Protein AF-A0A7Y8LNW7-F1 (afdb_monomer)

Radius of gyration: 21.63 Å; Cα contacts (8 Å, |Δi|>4): 46; chains: 1; bounding box: 63×39×49 Å

Secondary structure (DSSP, 8-state):
-HHHHHHHHHHHHHHHHHHHHHS-TT--TTS-S-----S--HHHHHHHHHHHHHHHHHHHHHHHHHHHHHHHHHHHHTSSS--HHHHHHHHHHHHHHHHHHHHHHHHHHHHHHHHH--

Structure (mmCIF, N/CA/C/O backbone):
data_AF-A0A7Y8LNW7-F1
#
_entry.id   AF-A0A7Y8LNW7-F1
#
loop_
_atom_site.group_PDB
_atom_site.id
_atom_site.type_symbol
_atom_site.label_atom_id
_atom_site.label_alt_id
_atom_site.label_comp_id
_atom_site.label_asym_id
_atom_site.label_entity_id
_atom_site.label_seq_id
_atom_site.pdbx_PDB_ins_code
_atom_site.Cartn_x
_atom_site.Cartn_y
_atom_site.Cartn_z
_atom_site.occupancy
_atom_site.B_iso_or_equiv
_atom_site.auth_seq_id
_atom_site.auth_comp_id
_atom_site.auth_asym_id
_atom_site.auth_atom_id
_atom_site.pdbx_PDB_model_num
ATOM 1 N N . MET A 1 1 ? 43.538 25.494 -1.873 1.00 51.88 1 MET A N 1
ATOM 2 C CA . MET A 1 1 ? 42.590 25.299 -0.750 1.00 51.88 1 MET A CA 1
ATOM 3 C C . MET A 1 1 ? 41.146 25.608 -1.149 1.00 51.88 1 MET A C 1
ATOM 5 O O . MET A 1 1 ? 40.403 24.664 -1.364 1.00 51.88 1 MET A O 1
ATOM 9 N N . ARG A 1 2 ? 40.743 26.874 -1.365 1.00 45.94 2 ARG A N 1
ATOM 10 C CA . ARG A 1 2 ? 39.333 27.234 -1.666 1.00 45.94 2 ARG A CA 1
ATOM 11 C C . ARG A 1 2 ? 38.743 26.544 -2.909 1.00 45.94 2 ARG A C 1
ATOM 13 O O . ARG A 1 2 ? 37.646 26.014 -2.838 1.00 45.94 2 ARG A O 1
ATOM 20 N N . LYS A 1 3 ? 39.493 26.471 -4.017 1.00 48.84 3 LYS A N 1
ATOM 21 C CA . LYS A 1 3 ? 39.041 25.813 -5.262 1.00 48.84 3 LYS A CA 1
ATOM 22 C C . LYS A 1 3 ? 38.895 24.289 -5.134 1.00 48.84 3 LYS A C 1
ATOM 24 O O . LYS A 1 3 ? 38.016 23.717 -5.759 1.00 48.84 3 LYS A O 1
ATOM 29 N N . ILE A 1 4 ? 39.721 23.652 -4.298 1.00 66.12 4 ILE A N 1
ATOM 30 C CA . ILE A 1 4 ? 39.666 22.202 -4.041 1.00 66.12 4 ILE A CA 1
ATOM 31 C C . ILE A 1 4 ? 38.440 21.879 -3.183 1.00 66.12 4 ILE A C 1
ATOM 33 O O . ILE A 1 4 ? 37.710 20.953 -3.501 1.00 66.12 4 ILE A O 1
ATOM 37 N N . ILE A 1 5 ? 38.156 22.700 -2.166 1.00 66.38 5 ILE A N 1
ATOM 38 C CA . ILE A 1 5 ? 36.960 22.558 -1.322 1.00 66.38 5 ILE A CA 1
ATOM 39 C C . ILE A 1 5 ? 35.680 22.729 -2.153 1.00 66.38 5 ILE A C 1
ATOM 41 O O . ILE A 1 5 ? 34.764 21.931 -2.007 1.00 66.38 5 ILE A O 1
ATOM 45 N N . VAL A 1 6 ? 35.647 23.705 -3.070 1.00 67.75 6 VAL A N 1
ATOM 46 C CA . VAL A 1 6 ? 34.501 23.932 -3.972 1.00 67.75 6 VAL A CA 1
ATOM 47 C C . VAL A 1 6 ? 34.316 22.785 -4.970 1.00 67.75 6 VAL A C 1
ATOM 49 O O . VAL A 1 6 ? 33.189 22.407 -5.269 1.00 67.75 6 VAL A O 1
ATOM 52 N N . MET A 1 7 ? 35.400 22.198 -5.479 1.00 58.66 7 MET A N 1
ATOM 53 C CA . MET A 1 7 ? 35.300 21.055 -6.391 1.00 58.66 7 MET A CA 1
ATOM 54 C C . MET A 1 7 ? 34.837 19.792 -5.650 1.00 58.66 7 MET A C 1
ATOM 56 O O . MET A 1 7 ? 34.008 19.044 -6.158 1.00 58.66 7 MET A O 1
ATOM 60 N N . MET A 1 8 ? 35.311 19.591 -4.418 1.00 59.25 8 MET A N 1
ATOM 61 C CA . MET A 1 8 ? 34.933 18.452 -3.582 1.00 59.25 8 MET A CA 1
ATOM 62 C C . MET A 1 8 ? 33.475 18.546 -3.113 1.00 59.25 8 MET A C 1
ATOM 64 O O . MET A 1 8 ? 32.785 17.532 -3.092 1.00 59.25 8 MET A O 1
ATOM 68 N N . SER A 1 9 ? 32.972 19.750 -2.814 1.00 58.88 9 SER A N 1
ATOM 69 C CA . SER A 1 9 ? 31.552 19.962 -2.510 1.00 58.88 9 SER A CA 1
ATOM 70 C C . SER A 1 9 ? 30.656 19.783 -3.736 1.00 58.88 9 SER A C 1
ATOM 72 O O . SER A 1 9 ? 29.544 19.281 -3.595 1.00 58.88 9 SER A O 1
ATOM 74 N N . LEU A 1 10 ? 31.136 20.114 -4.940 1.00 60.50 10 LEU A N 1
ATOM 75 C CA . LEU A 1 10 ? 30.389 19.869 -6.177 1.00 60.50 10 LEU A CA 1
ATOM 76 C C . LEU A 1 10 ? 30.296 18.368 -6.498 1.00 60.50 10 LEU A C 1
ATOM 78 O O . LEU A 1 10 ? 29.231 17.884 -6.869 1.00 60.50 10 LEU A O 1
ATOM 82 N N . VAL A 1 11 ? 31.378 17.616 -6.276 1.00 62.75 11 VAL A N 1
ATOM 83 C CA . VAL A 1 11 ? 31.385 16.148 -6.408 1.00 62.75 11 VAL A CA 1
ATOM 84 C C . VAL A 1 11 ? 30.478 15.496 -5.357 1.00 62.75 11 VAL A C 1
ATOM 86 O O . VAL A 1 11 ? 29.721 14.583 -5.686 1.00 62.75 11 VAL A O 1
ATOM 89 N N . LEU A 1 12 ? 30.475 16.002 -4.118 1.00 58.12 12 LEU A N 1
ATOM 90 C CA . LEU A 1 12 ? 29.581 15.515 -3.063 1.00 58.12 12 LEU A CA 1
ATOM 91 C C . LEU A 1 12 ? 28.100 15.790 -3.386 1.00 58.12 12 LEU A C 1
ATOM 93 O O . LEU A 1 12 ? 27.248 14.938 -3.149 1.00 58.12 12 LEU A O 1
ATOM 97 N N . ALA A 1 13 ? 27.790 16.953 -3.968 1.00 56.41 13 ALA A N 1
ATOM 98 C CA . ALA A 1 13 ? 26.431 17.316 -4.368 1.00 56.41 13 ALA A CA 1
ATOM 99 C C . ALA A 1 13 ? 25.900 16.439 -5.517 1.00 56.41 13 ALA A C 1
ATOM 101 O O . ALA A 1 13 ? 24.735 16.048 -5.506 1.00 56.41 13 ALA A O 1
ATOM 102 N N . VAL A 1 14 ? 26.755 16.073 -6.478 1.00 56.41 14 VAL A N 1
ATOM 103 C CA . VAL A 1 14 ? 26.386 15.148 -7.565 1.00 56.41 14 VAL A CA 1
ATOM 104 C C . VAL A 1 14 ? 26.197 13.719 -7.038 1.00 56.41 14 VAL A C 1
ATOM 106 O O . VAL A 1 14 ? 25.244 13.046 -7.430 1.00 56.41 14 VAL A O 1
ATOM 109 N N . ALA A 1 15 ? 27.026 13.276 -6.088 1.00 52.94 15 ALA A N 1
ATOM 110 C CA . ALA A 1 15 ? 26.873 11.967 -5.447 1.00 52.94 15 ALA A CA 1
ATOM 111 C C . ALA A 1 15 ? 25.577 11.854 -4.614 1.00 52.94 15 ALA A C 1
ATOM 113 O O . ALA A 1 15 ? 24.944 10.800 -4.604 1.00 52.94 15 ALA A O 1
ATOM 114 N N . LEU A 1 16 ? 25.140 12.944 -3.970 1.00 50.28 16 LEU A N 1
ATOM 115 C CA . LEU A 1 16 ? 23.876 12.998 -3.221 1.00 50.28 16 LEU A CA 1
ATOM 116 C C . LEU A 1 16 ? 22.628 13.029 -4.120 1.00 50.28 16 LEU A C 1
ATOM 118 O O . LEU A 1 16 ? 21.562 12.611 -3.684 1.00 50.28 16 LEU A O 1
ATOM 122 N N . MET A 1 17 ? 22.729 13.480 -5.373 1.00 47.75 17 MET A N 1
ATOM 123 C CA . MET A 1 17 ? 21.609 13.404 -6.324 1.00 47.75 17 MET A CA 1
ATOM 124 C C . MET A 1 17 ? 21.433 11.997 -6.918 1.00 47.75 17 MET A C 1
ATOM 126 O O . MET A 1 17 ? 20.307 11.589 -7.203 1.00 47.75 17 MET A O 1
ATOM 130 N N . ALA A 1 18 ? 22.512 11.217 -7.041 1.00 46.12 18 ALA A N 1
ATOM 131 C CA . ALA A 1 18 ? 22.447 9.837 -7.527 1.00 46.12 18 ALA A CA 1
ATOM 132 C C . ALA A 1 18 ? 21.718 8.883 -6.555 1.00 46.12 18 ALA A C 1
ATOM 134 O O . ALA A 1 18 ? 21.089 7.920 -6.993 1.00 46.12 18 ALA A O 1
ATOM 135 N N . SER A 1 19 ? 21.736 9.156 -5.245 1.00 44.00 19 SER A N 1
ATOM 136 C CA . SER A 1 19 ? 21.027 8.342 -4.246 1.00 44.00 19 SER A CA 1
ATOM 137 C C . SER A 1 19 ? 19.512 8.581 -4.225 1.00 44.00 19 SER A C 1
ATOM 139 O O . SER A 1 19 ? 18.758 7.655 -3.925 1.00 44.00 19 SER A O 1
ATOM 141 N N . VAL A 1 20 ? 19.036 9.765 -4.628 1.00 45.53 20 VAL A N 1
ATOM 142 C CA . VAL A 1 20 ? 17.593 10.056 -4.755 1.00 45.53 20 VAL A CA 1
ATOM 143 C C . VAL A 1 20 ? 16.971 9.298 -5.934 1.00 45.53 20 VAL A C 1
ATOM 145 O O . VAL A 1 20 ? 15.824 8.868 -5.848 1.00 45.53 20 VAL A O 1
ATOM 148 N N . ALA A 1 21 ? 17.736 9.034 -6.999 1.00 44.78 21 ALA A N 1
ATOM 149 C CA . ALA A 1 21 ? 17.274 8.208 -8.118 1.00 44.78 21 ALA A CA 1
ATOM 150 C C . ALA A 1 21 ? 17.032 6.734 -7.721 1.00 44.78 21 ALA A C 1
ATOM 152 O O . ALA A 1 21 ? 16.170 6.078 -8.303 1.00 44.78 21 ALA A O 1
ATOM 153 N N . MET A 1 22 ? 17.741 6.228 -6.703 1.00 44.34 22 MET A N 1
ATOM 154 C CA . MET A 1 22 ? 17.558 4.871 -6.161 1.00 44.34 22 MET A CA 1
ATOM 155 C C . MET A 1 22 ? 16.503 4.802 -5.048 1.00 44.34 22 MET A C 1
ATOM 157 O O . MET A 1 22 ? 15.967 3.732 -4.765 1.00 44.34 22 MET A O 1
ATOM 161 N N . ALA A 1 23 ? 16.163 5.940 -4.445 1.00 45.03 23 ALA A N 1
ATOM 162 C CA . ALA A 1 23 ? 15.041 6.103 -3.529 1.00 45.03 23 ALA A CA 1
ATOM 163 C C . ALA A 1 23 ? 13.854 6.748 -4.257 1.00 45.03 23 ALA A C 1
ATOM 165 O O . ALA A 1 23 ? 13.268 7.719 -3.779 1.00 45.03 23 ALA A O 1
ATOM 166 N N . GLY A 1 24 ? 13.522 6.223 -5.441 1.00 43.97 24 GLY A N 1
ATOM 167 C CA . GLY A 1 24 ? 12.366 6.694 -6.191 1.00 43.97 24 GLY A CA 1
ATOM 168 C C . GLY A 1 24 ? 11.087 6.651 -5.333 1.00 43.97 24 GLY A C 1
ATOM 169 O O . GLY A 1 24 ? 11.044 5.905 -4.351 1.00 43.97 24 GLY A O 1
ATOM 170 N N . PRO A 1 25 ? 10.015 7.371 -5.721 1.00 37.03 25 PRO A N 1
ATOM 171 C CA . PRO A 1 25 ? 8.710 7.443 -5.024 1.00 37.03 25 PRO A CA 1
ATOM 172 C C . PRO A 1 25 ? 8.007 6.099 -4.727 1.00 37.03 25 PRO A C 1
ATOM 174 O O . PRO A 1 25 ? 6.884 6.055 -4.233 1.00 37.03 25 PRO A O 1
ATOM 177 N N . TRP A 1 26 ? 8.670 5.000 -5.060 1.00 45.97 26 TRP A N 1
ATOM 178 C CA . TRP A 1 26 ? 8.215 3.630 -5.171 1.00 45.97 26 TRP A CA 1
ATOM 179 C C . TRP A 1 26 ? 8.720 2.741 -4.026 1.00 45.97 26 TRP A C 1
ATOM 181 O O . TRP A 1 26 ? 8.313 1.589 -3.939 1.00 45.97 26 TRP A O 1
ATOM 191 N N . SER A 1 27 ? 9.572 3.256 -3.128 1.00 40.12 27 SER A N 1
ATOM 192 C CA . SER A 1 27 ? 10.058 2.570 -1.913 1.00 40.12 27 SER A CA 1
ATOM 193 C C . SER A 1 27 ? 9.125 2.757 -0.701 1.00 40.12 27 SER A C 1
ATOM 195 O O . SER A 1 27 ? 9.553 2.797 0.454 1.00 40.12 27 SER A O 1
ATOM 197 N N . GLY A 1 28 ? 7.826 2.921 -0.957 1.00 39.53 28 GLY A N 1
ATOM 198 C CA . GLY A 1 28 ? 6.824 3.221 0.061 1.00 39.53 28 GLY A CA 1
ATOM 199 C C . GLY A 1 28 ? 6.353 1.991 0.840 1.00 39.53 28 GLY A C 1
ATOM 200 O O . GLY A 1 28 ? 6.268 0.891 0.315 1.00 39.53 28 GLY A O 1
ATOM 201 N N . ARG A 1 29 ? 5.925 2.208 2.089 1.00 40.53 29 ARG A N 1
ATOM 202 C CA . ARG A 1 29 ? 5.401 1.240 3.085 1.00 40.53 29 ARG A CA 1
ATOM 203 C C . ARG A 1 29 ? 4.372 0.197 2.590 1.00 40.53 29 ARG A C 1
ATOM 205 O O . ARG A 1 29 ? 4.085 -0.751 3.314 1.00 40.53 29 ARG A O 1
ATOM 212 N N . PHE A 1 30 ? 3.802 0.372 1.401 1.00 40.47 30 PHE A N 1
ATOM 213 C CA . PHE A 1 30 ? 2.799 -0.515 0.797 1.00 40.47 30 PHE A CA 1
ATOM 214 C C . PHE A 1 30 ? 3.347 -1.401 -0.325 1.00 40.47 30 PHE A C 1
ATOM 216 O O . PHE A 1 30 ? 2.743 -2.414 -0.657 1.00 40.47 30 PHE A O 1
ATOM 223 N N . TYR A 1 31 ? 4.501 -1.040 -0.874 1.00 47.97 31 TYR A N 1
ATOM 224 C CA . TYR A 1 31 ? 5.205 -1.766 -1.913 1.00 47.97 31 TYR A CA 1
ATOM 225 C C . TYR A 1 31 ? 6.643 -1.868 -1.427 1.00 47.97 31 TYR A C 1
ATOM 227 O O . TYR A 1 31 ? 7.409 -0.918 -1.545 1.00 47.97 31 TYR A O 1
ATOM 235 N N . GLY A 1 32 ? 6.983 -2.990 -0.781 1.00 48.28 32 GLY A N 1
ATOM 236 C CA . GLY A 1 32 ? 8.356 -3.251 -0.339 1.00 48.28 32 GLY A CA 1
ATOM 237 C C . GLY A 1 32 ? 9.365 -2.986 -1.460 1.00 48.28 32 GLY A C 1
ATOM 238 O O . GLY A 1 32 ? 8.971 -2.940 -2.623 1.00 48.28 32 GLY A O 1
ATOM 239 N N . VAL A 1 33 ? 10.646 -2.808 -1.110 1.00 47.09 33 VAL A N 1
ATOM 240 C CA . VAL A 1 33 ? 11.732 -2.520 -2.067 1.00 47.09 33 VAL A CA 1
ATOM 241 C C . VAL A 1 33 ? 11.572 -3.422 -3.292 1.00 47.09 33 VAL A C 1
ATOM 243 O O . VAL A 1 33 ? 11.757 -4.637 -3.206 1.00 47.09 33 VAL A O 1
ATOM 246 N N . GLY A 1 34 ? 11.116 -2.830 -4.400 1.00 49.94 34 GLY A N 1
ATOM 247 C CA . GLY A 1 34 ? 10.887 -3.563 -5.635 1.00 49.94 34 GLY A CA 1
ATOM 248 C C . GLY A 1 34 ? 12.194 -4.218 -6.076 1.00 49.94 34 GLY A C 1
ATOM 249 O O . GLY A 1 34 ? 13.265 -3.698 -5.750 1.00 49.94 34 GLY A O 1
ATOM 250 N N . PRO A 1 35 ? 12.141 -5.358 -6.784 1.00 52.22 35 PRO A N 1
ATOM 251 C CA . PRO A 1 35 ? 13.356 -5.985 -7.277 1.00 52.22 35 PRO A CA 1
ATOM 252 C C . PRO A 1 35 ? 14.159 -4.952 -8.072 1.00 52.22 35 PRO A C 1
ATOM 254 O O . PRO A 1 35 ? 13.639 -4.332 -9.001 1.00 52.22 35 PRO A O 1
ATOM 257 N N . VAL A 1 36 ? 15.418 -4.746 -7.684 1.00 58.69 36 VAL A N 1
ATOM 258 C CA . VAL A 1 36 ? 16.364 -3.995 -8.507 1.00 58.69 36 VAL A CA 1
ATOM 259 C C . VAL A 1 36 ? 16.612 -4.872 -9.724 1.00 58.69 36 VAL A C 1
ATOM 261 O O . VAL A 1 36 ? 17.217 -5.931 -9.593 1.00 58.69 36 VAL A O 1
ATOM 264 N N . ILE A 1 37 ? 16.073 -4.484 -10.880 1.00 64.25 37 ILE A N 1
ATOM 265 C CA . ILE A 1 37 ? 16.271 -5.213 -12.134 1.00 64.25 37 ILE A CA 1
ATOM 266 C C . ILE A 1 37 ? 17.540 -4.64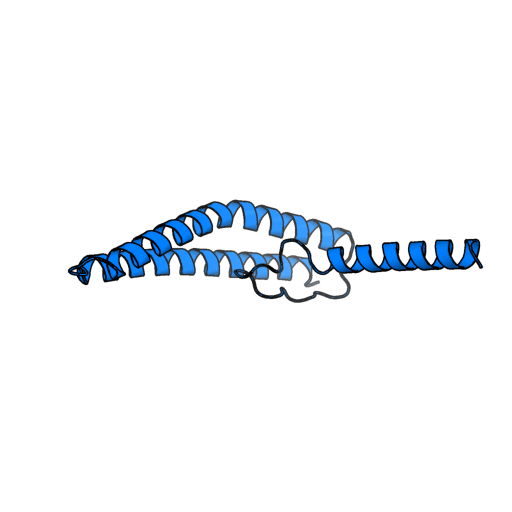4 -12.784 1.00 64.25 37 ILE A C 1
ATOM 268 O O . ILE A 1 37 ? 17.500 -3.514 -13.278 1.00 64.25 37 ILE A O 1
ATOM 272 N N . PRO A 1 38 ? 18.682 -5.356 -12.750 1.00 65.12 38 PRO A N 1
ATOM 273 C CA . PRO A 1 38 ? 19.903 -4.872 -13.380 1.00 65.12 38 PRO A CA 1
ATOM 274 C C . PRO A 1 38 ? 19.796 -4.947 -14.912 1.00 65.12 38 PRO A C 1
ATOM 276 O O . PRO A 1 38 ? 19.095 -5.801 -15.450 1.00 65.12 38 PRO A O 1
ATOM 279 N N . ASN A 1 39 ? 20.551 -4.092 -15.611 1.00 72.69 39 ASN A N 1
ATOM 280 C CA . ASN A 1 39 ? 20.773 -4.143 -17.066 1.00 72.69 39 ASN A CA 1
ATOM 281 C C . ASN A 1 39 ? 19.540 -3.902 -17.965 1.00 72.69 39 ASN A C 1
ATOM 283 O O . ASN A 1 39 ? 19.389 -4.552 -18.997 1.00 72.69 39 ASN A O 1
ATOM 287 N N . LEU A 1 40 ? 18.676 -2.943 -17.619 1.00 80.25 40 LEU A N 1
ATOM 288 C CA . LEU A 1 40 ? 17.578 -2.515 -18.495 1.00 80.25 40 LEU A CA 1
ATOM 289 C C . LEU A 1 40 ? 18.067 -1.613 -19.635 1.00 80.25 40 LEU A C 1
ATOM 291 O O . LEU A 1 40 ? 18.845 -0.684 -19.413 1.00 80.25 40 LEU A O 1
ATOM 295 N N . THR A 1 41 ? 17.539 -1.812 -20.845 1.00 87.00 41 THR A N 1
ATOM 296 C CA . THR A 1 41 ? 17.714 -0.832 -21.927 1.00 87.00 41 THR A CA 1
ATOM 297 C C . THR A 1 41 ? 16.915 0.451 -21.638 1.00 87.00 41 THR A C 1
ATOM 299 O O . THR A 1 41 ? 15.950 0.429 -20.856 1.00 87.00 41 THR A O 1
ATOM 302 N N . PRO A 1 42 ? 17.248 1.592 -22.275 1.00 85.81 42 PRO A N 1
ATOM 303 C CA . PRO A 1 42 ? 16.460 2.820 -22.135 1.00 85.81 42 PRO A CA 1
ATOM 304 C C . PRO A 1 42 ? 14.982 2.634 -22.513 1.00 85.81 42 PRO A C 1
ATOM 306 O O . PRO A 1 42 ? 14.092 3.189 -21.865 1.00 85.81 42 PRO A O 1
ATOM 309 N N . GLU A 1 43 ? 14.701 1.808 -23.523 1.00 86.75 43 GLU A N 1
ATOM 310 C CA . GLU A 1 43 ? 13.335 1.513 -23.963 1.00 86.75 43 GLU A CA 1
ATOM 311 C C . GLU A 1 43 ? 12.560 0.668 -22.949 1.00 86.75 43 GLU A C 1
ATOM 313 O O . GLU A 1 43 ? 11.407 0.981 -22.640 1.00 86.75 43 GLU A O 1
ATOM 318 N N . GLN A 1 44 ? 13.188 -0.374 -22.393 1.00 84.38 44 GLN A N 1
ATOM 319 C CA . GLN A 1 44 ? 12.590 -1.186 -21.329 1.00 84.38 44 GLN A CA 1
ATOM 320 C C . GLN A 1 44 ? 12.303 -0.336 -20.090 1.00 84.38 44 GLN A C 1
ATOM 322 O O . GLN A 1 44 ? 11.211 -0.412 -19.528 1.00 84.38 44 GLN A O 1
ATOM 327 N N . SER A 1 45 ? 13.238 0.542 -19.718 1.00 83.69 45 SER A N 1
ATOM 328 C CA . SER A 1 45 ? 13.080 1.462 -18.588 1.00 83.69 45 SER A CA 1
ATOM 329 C C . SER A 1 45 ? 11.872 2.384 -18.776 1.00 83.69 45 SER A C 1
ATOM 331 O O . SER A 1 45 ? 11.042 2.510 -17.877 1.00 83.69 45 SER A O 1
ATOM 333 N N . LYS A 1 46 ? 11.710 2.977 -19.968 1.00 86.94 46 LYS A N 1
ATOM 334 C CA . LYS A 1 46 ? 10.561 3.842 -20.281 1.00 86.94 46 LYS A CA 1
ATOM 335 C C . LYS A 1 46 ? 9.228 3.086 -20.216 1.00 86.94 46 LYS A C 1
ATOM 337 O O . LYS A 1 46 ? 8.256 3.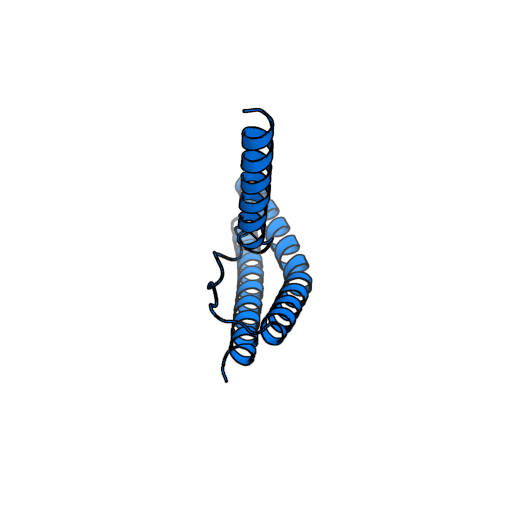620 -19.687 1.00 86.94 46 LYS A O 1
ATOM 342 N N . LYS A 1 47 ? 9.180 1.845 -20.716 1.00 88.25 47 LYS A N 1
ATOM 343 C CA . LYS A 1 47 ? 7.982 0.987 -20.645 1.00 88.25 47 LYS A CA 1
ATOM 344 C C . LYS A 1 47 ? 7.620 0.633 -19.201 1.00 88.25 47 LYS A C 1
ATOM 346 O O . LYS A 1 47 ? 6.460 0.757 -18.822 1.00 88.25 47 LYS A O 1
ATOM 351 N N . ILE A 1 48 ? 8.604 0.253 -18.385 1.00 86.94 48 ILE A N 1
ATOM 352 C CA . ILE A 1 48 ? 8.395 -0.074 -16.966 1.00 86.94 48 ILE A CA 1
ATOM 353 C C . ILE A 1 48 ? 7.883 1.145 -16.193 1.00 86.94 48 ILE A C 1
ATOM 355 O O . ILE A 1 48 ? 6.936 1.011 -15.423 1.00 86.94 48 ILE A O 1
ATOM 359 N N . LEU A 1 49 ? 8.444 2.336 -16.427 1.00 85.94 49 LEU A N 1
ATOM 360 C CA . LEU A 1 49 ? 7.964 3.568 -15.792 1.00 85.94 49 LEU A CA 1
ATOM 361 C C . LEU A 1 49 ? 6.499 3.869 -16.139 1.00 85.94 49 LEU A C 1
ATOM 363 O O . LEU A 1 49 ? 5.729 4.235 -15.255 1.00 85.94 49 LEU A O 1
ATOM 367 N N . ALA A 1 50 ? 6.093 3.670 -17.396 1.00 88.62 50 ALA A N 1
ATOM 368 C CA . ALA A 1 50 ? 4.701 3.857 -17.806 1.00 88.62 50 ALA A CA 1
ATOM 369 C C . ALA A 1 50 ? 3.754 2.851 -17.124 1.00 88.62 50 ALA A C 1
ATOM 371 O O . ALA A 1 50 ? 2.692 3.237 -16.640 1.00 88.62 50 ALA A O 1
ATOM 372 N N . LEU A 1 51 ? 4.158 1.577 -17.023 1.00 90.19 51 LEU A N 1
ATOM 373 C CA . LEU A 1 51 ? 3.398 0.548 -16.298 1.00 90.19 51 LEU A CA 1
ATOM 374 C C . LEU A 1 51 ? 3.236 0.901 -14.816 1.00 90.19 51 LEU A C 1
ATOM 376 O O . LEU A 1 51 ? 2.150 0.771 -14.255 1.00 90.19 51 LEU A O 1
ATOM 380 N N . GLN A 1 52 ? 4.309 1.375 -14.185 1.00 87.19 52 GLN A N 1
ATOM 381 C CA . GLN A 1 52 ? 4.295 1.805 -12.792 1.00 87.19 52 GLN A CA 1
ATOM 382 C C . GLN A 1 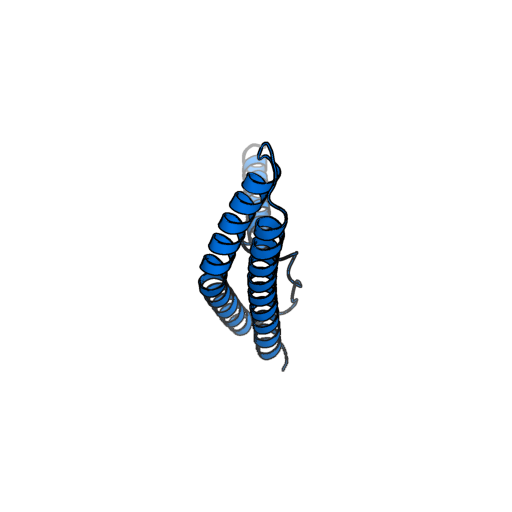52 ? 3.358 3.004 -12.574 1.00 87.19 52 GLN A C 1
ATOM 384 O O . GLN A 1 52 ? 2.578 2.994 -11.622 1.00 87.19 52 GLN A O 1
ATOM 389 N N . GLN A 1 53 ? 3.385 4.010 -13.456 1.00 88.69 53 GLN A N 1
ATOM 390 C CA . GLN A 1 53 ? 2.481 5.168 -13.390 1.00 88.69 53 GLN A CA 1
ATOM 391 C C . GLN A 1 53 ? 1.012 4.753 -13.517 1.00 88.69 53 GLN A C 1
ATOM 393 O O . GLN A 1 53 ? 0.209 5.094 -12.649 1.00 88.69 53 GLN A O 1
ATOM 398 N N . ALA A 1 54 ? 0.680 3.939 -14.523 1.00 91.12 54 ALA A N 1
ATOM 399 C CA . ALA A 1 54 ? -0.677 3.426 -14.710 1.00 91.12 54 ALA A CA 1
ATOM 400 C C . ALA A 1 54 ? -1.155 2.594 -13.507 1.00 91.12 54 ALA A C 1
ATOM 402 O O . ALA A 1 54 ? -2.308 2.691 -13.082 1.00 91.12 54 ALA A O 1
ATOM 403 N N . HIS A 1 55 ? -0.259 1.796 -12.916 1.00 92.19 55 HIS A N 1
ATOM 404 C CA . HIS A 1 55 ? -0.555 1.057 -11.692 1.00 92.19 55 HIS A CA 1
ATOM 405 C C . HIS A 1 55 ? -0.892 1.998 -10.533 1.00 92.19 55 HIS A C 1
ATOM 407 O O . HIS A 1 55 ? -1.905 1.777 -9.874 1.00 92.19 55 HIS A O 1
ATOM 413 N N . LEU A 1 56 ? -0.111 3.065 -10.300 1.00 90.06 56 LEU A N 1
ATOM 414 C CA . LEU A 1 56 ? -0.408 4.038 -9.234 1.00 90.06 56 LEU A CA 1
ATOM 415 C C . LEU A 1 56 ? -1.769 4.690 -9.394 1.00 90.06 56 LEU A C 1
ATOM 417 O O . LEU A 1 56 ? -2.518 4.752 -8.420 1.00 90.06 56 LEU A O 1
ATOM 421 N N . GLU A 1 57 ? -2.090 5.172 -10.591 1.00 93.12 57 GLU A N 1
ATOM 422 C CA . GLU A 1 57 ? -3.383 5.803 -10.866 1.00 93.12 57 GLU A CA 1
ATOM 423 C C . GLU A 1 57 ? -4.535 4.861 -10.503 1.00 93.12 57 GLU A C 1
ATOM 425 O O . GLU A 1 57 ? -5.516 5.272 -9.883 1.00 93.12 57 GLU A O 1
ATOM 430 N N . LYS A 1 58 ? -4.367 3.566 -10.790 1.00 93.19 58 LYS A N 1
ATOM 431 C CA . LYS A 1 58 ? -5.356 2.534 -10.491 1.00 93.19 58 LYS A CA 1
ATOM 432 C C . LYS A 1 58 ? -5.450 2.177 -9.007 1.00 93.19 58 LYS A C 1
ATOM 434 O O . LYS A 1 58 ? -6.553 1.970 -8.502 1.00 93.19 58 LYS A O 1
ATOM 439 N N . VAL A 1 59 ? -4.326 2.085 -8.291 1.00 95.00 59 VAL A N 1
ATOM 440 C CA . VAL A 1 59 ? -4.330 1.661 -6.877 1.00 95.00 59 VAL A CA 1
ATOM 441 C C . VAL A 1 59 ? -4.581 2.794 -5.889 1.00 95.00 59 VAL A C 1
ATOM 443 O O . VAL A 1 59 ? -5.028 2.523 -4.777 1.00 95.00 59 VAL A O 1
ATOM 446 N N . THR A 1 60 ? -4.325 4.047 -6.270 1.00 94.44 60 THR A N 1
ATOM 447 C CA . THR A 1 60 ? -4.527 5.226 -5.411 1.00 94.44 60 THR A CA 1
ATOM 448 C C . THR A 1 60 ? -5.930 5.283 -4.791 1.00 94.44 60 THR A C 1
ATOM 450 O O . THR A 1 60 ? -6.013 5.373 -3.564 1.00 94.44 60 THR A O 1
ATOM 453 N N . PRO A 1 61 ? -7.040 5.168 -5.552 1.00 96.12 61 PRO A N 1
ATOM 454 C CA . PRO A 1 61 ? -8.378 5.184 -4.955 1.00 96.12 61 PRO A CA 1
ATOM 455 C C . PRO A 1 61 ? -8.615 4.002 -4.000 1.00 96.12 61 PRO A C 1
ATOM 457 O O . PRO A 1 61 ? -9.208 4.177 -2.938 1.00 96.12 61 PRO A O 1
ATOM 460 N N . ILE A 1 62 ? -8.078 2.817 -4.312 1.00 96.56 62 ILE A N 1
ATOM 461 C CA . ILE A 1 62 ? -8.200 1.623 -3.458 1.00 96.56 62 ILE A CA 1
ATOM 462 C C . ILE A 1 62 ? -7.457 1.835 -2.129 1.00 96.56 62 ILE A C 1
ATOM 464 O O . ILE A 1 62 ? -7.949 1.468 -1.063 1.00 96.56 62 ILE A O 1
ATOM 468 N N . GLN A 1 63 ? -6.278 2.464 -2.165 1.00 94.50 63 GLN A N 1
ATOM 469 C CA . GLN A 1 63 ? -5.515 2.808 -0.964 1.00 94.50 63 GLN A CA 1
ATOM 470 C C . GLN A 1 63 ? -6.222 3.854 -0.100 1.00 94.50 63 GLN A C 1
ATOM 472 O O . GLN A 1 63 ? -6.214 3.731 1.127 1.00 94.50 63 GLN A O 1
ATOM 477 N N . GLN A 1 64 ? -6.832 4.866 -0.722 1.00 95.94 64 GLN A N 1
ATOM 478 C CA . GLN A 1 64 ? -7.618 5.881 -0.017 1.00 95.94 64 GLN A CA 1
ATOM 479 C C . GLN A 1 64 ? -8.820 5.249 0.689 1.00 95.94 64 GLN A C 1
ATOM 481 O O . GLN A 1 64 ? -9.038 5.497 1.877 1.00 95.94 64 GLN A O 1
ATOM 486 N N . GLU A 1 65 ? -9.548 4.373 -0.004 1.00 97.00 65 GLU A N 1
ATOM 487 C CA . GLU A 1 65 ? -10.670 3.636 0.575 1.00 97.00 65 GLU A CA 1
ATOM 488 C C . GLU A 1 65 ? -10.211 2.741 1.735 1.00 97.00 65 GLU A C 1
ATOM 490 O O . GLU A 1 65 ? -10.781 2.783 2.826 1.00 97.00 65 GLU A O 1
ATOM 495 N N . LEU A 1 66 ? -9.116 1.998 1.546 1.00 97.50 66 LEU A N 1
ATOM 496 C CA . LEU A 1 66 ? -8.534 1.139 2.576 1.00 97.50 66 LEU A CA 1
ATOM 497 C C . LEU A 1 66 ? -8.131 1.936 3.821 1.00 97.50 66 LEU A C 1
ATOM 499 O O . LEU A 1 66 ? -8.333 1.478 4.947 1.00 97.50 66 LEU A O 1
ATOM 503 N N . TYR A 1 67 ? -7.539 3.116 3.636 1.00 96.38 67 TYR A N 1
ATOM 504 C CA . TYR A 1 67 ? -7.168 3.992 4.740 1.00 96.38 67 TYR A CA 1
ATOM 505 C C . TYR A 1 67 ? -8.404 4.479 5.501 1.00 96.38 67 TYR A C 1
ATOM 507 O O . TYR A 1 67 ? -8.434 4.386 6.729 1.00 96.38 67 TYR A O 1
ATOM 515 N N . SER A 1 68 ? -9.438 4.914 4.776 1.00 97.56 68 SER A N 1
ATOM 516 C CA . SER A 1 68 ? -10.716 5.333 5.357 1.00 97.56 68 SER A CA 1
ATOM 517 C C . SER A 1 68 ? -11.348 4.222 6.205 1.00 97.56 68 SER A C 1
ATOM 519 O O . SER A 1 68 ? -11.604 4.419 7.395 1.00 97.56 68 SER A O 1
ATOM 521 N N . LYS A 1 69 ? -11.472 3.004 5.656 1.00 97.81 69 LYS A N 1
ATOM 522 C CA . LYS A 1 69 ? -12.032 1.853 6.388 1.00 97.81 69 LYS A CA 1
ATOM 523 C C . LYS A 1 69 ? -11.193 1.462 7.605 1.00 97.81 69 LYS A C 1
ATOM 525 O O . LYS A 1 69 ? -11.732 1.091 8.642 1.00 97.81 69 LYS A O 1
ATOM 530 N N . LYS A 1 70 ? -9.861 1.580 7.535 1.00 97.00 70 LYS A N 1
ATOM 531 C CA . LYS A 1 70 ? -8.984 1.340 8.697 1.00 97.00 70 LYS A CA 1
ATOM 532 C C . LYS A 1 70 ? -9.193 2.363 9.816 1.00 97.00 70 LYS A C 1
ATOM 534 O O . LYS A 1 70 ? -9.078 1.995 10.987 1.00 97.00 70 LYS A O 1
ATOM 539 N N . LEU A 1 71 ? -9.476 3.624 9.485 1.00 98.00 71 LEU A N 1
ATOM 540 C CA . LEU A 1 71 ? -9.826 4.643 10.479 1.00 98.00 71 LEU A CA 1
ATOM 541 C C . LEU A 1 71 ? -11.184 4.355 11.117 1.00 98.00 71 LEU A C 1
ATOM 543 O O . LEU A 1 71 ? -11.304 4.431 12.338 1.00 98.00 71 LEU A O 1
ATOM 547 N N . GLU A 1 72 ? -12.173 3.971 10.315 1.00 97.25 72 GLU A N 1
ATOM 548 C CA . GLU A 1 72 ? -13.486 3.555 10.810 1.00 97.25 72 GLU A CA 1
ATOM 549 C C . GLU A 1 72 ? -13.376 2.333 11.734 1.00 97.25 72 GLU A C 1
ATOM 551 O O . GLU A 1 72 ? -13.922 2.339 12.835 1.00 97.25 72 GLU A O 1
ATOM 556 N N . LEU A 1 73 ? -12.560 1.339 11.368 1.00 98.06 73 LEU A N 1
ATOM 557 C CA . LEU A 1 73 ? -12.314 0.165 12.204 1.00 98.06 73 LEU A CA 1
ATOM 558 C C . LEU A 1 73 ? -11.685 0.564 13.538 1.00 98.06 73 LEU A C 1
ATOM 560 O O . LEU A 1 73 ? -12.119 0.101 14.590 1.00 98.06 73 LEU A O 1
ATOM 564 N N . ARG A 1 74 ? -10.682 1.450 13.514 1.00 97.06 74 ARG A N 1
ATOM 565 C CA . ARG A 1 74 ? -10.071 1.979 14.740 1.00 97.06 74 ARG A CA 1
ATOM 566 C C . ARG A 1 74 ? -11.098 2.700 15.611 1.00 97.06 74 ARG A C 1
ATOM 568 O O . ARG A 1 74 ? -11.031 2.561 16.826 1.00 97.06 74 ARG A O 1
ATOM 575 N N . ARG A 1 75 ? -12.019 3.454 15.005 1.00 97.12 75 ARG A N 1
ATOM 576 C CA . ARG A 1 75 ? -13.095 4.141 15.724 1.00 97.12 75 ARG A CA 1
ATOM 577 C C . ARG A 1 75 ? -14.020 3.141 16.420 1.00 97.12 75 ARG A C 1
ATOM 579 O O . ARG A 1 75 ? -14.254 3.317 17.607 1.00 97.12 75 ARG A O 1
ATOM 586 N N . LEU A 1 76 ? -14.470 2.085 15.736 1.00 96.75 76 LEU A N 1
ATOM 587 C CA . LEU A 1 76 ? -15.325 1.050 16.341 1.00 96.75 76 LEU A CA 1
ATOM 588 C C . LEU A 1 76 ? -14.661 0.376 17.551 1.00 96.75 76 LEU A C 1
ATOM 590 O O . LEU A 1 76 ? -15.320 0.087 18.544 1.00 96.75 76 LEU A O 1
ATOM 594 N N . TRP A 1 77 ? -13.343 0.166 17.502 1.00 97.00 77 TRP A N 1
ATOM 595 C CA . TRP A 1 77 ? -12.599 -0.454 18.604 1.00 97.00 77 TRP A CA 1
ATOM 596 C C . TRP A 1 77 ? -12.491 0.399 19.873 1.00 97.00 77 TRP A C 1
ATOM 598 O O . TRP A 1 77 ? -12.235 -0.160 20.936 1.00 97.00 77 TRP A O 1
ATOM 608 N N . ILE A 1 78 ? -12.649 1.722 19.780 1.00 96.81 78 ILE A N 1
ATOM 609 C CA . ILE A 1 78 ? -12.552 2.637 20.933 1.00 96.81 78 ILE A CA 1
ATOM 610 C C . ILE A 1 78 ? -13.922 3.087 21.456 1.00 96.81 78 ILE A C 1
ATOM 612 O O . ILE A 1 78 ? -13.991 3.931 22.350 1.00 96.81 78 ILE A O 1
ATOM 616 N N . GLU A 1 79 ? -15.012 2.564 20.896 1.00 96.19 79 GLU A N 1
ATOM 617 C CA . GLU A 1 79 ? -16.357 2.811 21.411 1.00 96.19 79 GLU A CA 1
ATOM 618 C C . GLU A 1 79 ? -16.533 2.173 22.796 1.00 96.19 79 GLU A C 1
ATOM 620 O O . GLU A 1 79 ? -15.919 1.157 23.116 1.00 96.19 79 GLU A O 1
ATOM 625 N N . GLN A 1 80 ? -17.394 2.763 23.633 1.00 95.44 80 GLN A N 1
ATOM 626 C CA . GLN A 1 80 ? -17.642 2.273 24.997 1.00 95.44 80 GLN A CA 1
ATOM 627 C C . GLN A 1 80 ? -18.169 0.828 25.017 1.00 95.44 80 GLN A C 1
ATOM 629 O O . GLN A 1 80 ? -17.917 0.092 25.968 1.00 95.44 80 GLN A O 1
ATOM 634 N N . ASN A 1 81 ? -18.890 0.428 23.967 1.00 95.31 81 ASN A N 1
ATOM 635 C CA . ASN A 1 81 ? -19.368 -0.932 23.764 1.00 95.31 81 ASN A CA 1
ATOM 636 C C . ASN A 1 81 ? -19.152 -1.338 22.293 1.00 95.31 81 ASN A C 1
ATOM 638 O O . ASN A 1 81 ? -20.030 -1.080 21.466 1.00 95.31 81 ASN A O 1
ATOM 642 N N . PRO A 1 82 ? -17.980 -1.902 21.946 1.00 94.38 82 PRO A N 1
ATOM 643 C CA . PRO A 1 82 ? -17.646 -2.251 20.569 1.00 94.38 82 PRO A CA 1
ATOM 644 C C . PRO A 1 82 ? -18.611 -3.285 19.975 1.00 94.38 82 PRO A C 1
ATOM 646 O O . PRO A 1 82 ? -18.773 -4.388 20.499 1.00 94.38 82 PRO A O 1
ATOM 649 N N . ASP A 1 83 ? -19.216 -2.952 18.836 1.00 96.88 83 ASP A N 1
ATOM 650 C CA . ASP A 1 83 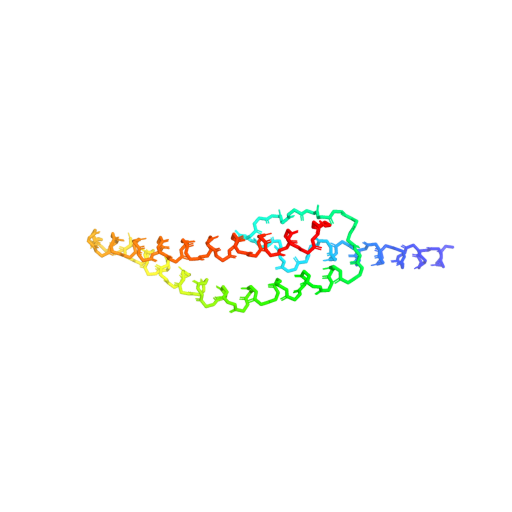? -20.100 -3.858 18.099 1.00 96.88 83 ASP A CA 1
ATOM 651 C C . ASP A 1 83 ? -19.277 -4.842 17.252 1.00 96.88 83 ASP A C 1
ATOM 653 O O . ASP A 1 83 ? -18.766 -4.513 16.174 1.00 96.88 83 ASP A O 1
ATOM 657 N N . GLN A 1 84 ? -19.165 -6.079 17.738 1.00 96.62 84 GLN A N 1
ATOM 658 C CA . GLN A 1 84 ? -18.406 -7.136 17.070 1.00 96.62 84 GLN A CA 1
ATOM 659 C C . GLN A 1 84 ? -18.918 -7.435 15.651 1.00 96.62 84 GLN A C 1
ATOM 661 O O . GLN A 1 84 ? -18.118 -7.753 14.768 1.00 96.62 84 GLN A O 1
ATOM 666 N N . ALA A 1 85 ? -20.226 -7.329 15.397 1.00 97.38 85 ALA A N 1
ATOM 667 C CA . ALA A 1 85 ? -20.783 -7.613 14.078 1.00 97.38 85 ALA A CA 1
ATOM 668 C C . ALA A 1 85 ? -20.340 -6.555 13.058 1.00 97.38 85 ALA A C 1
ATOM 670 O O . ALA A 1 85 ? -19.901 -6.909 11.960 1.00 97.38 85 ALA A O 1
ATOM 671 N N . LYS A 1 86 ? -20.366 -5.272 13.443 1.00 97.00 86 LYS A N 1
ATOM 672 C CA . LYS A 1 86 ? 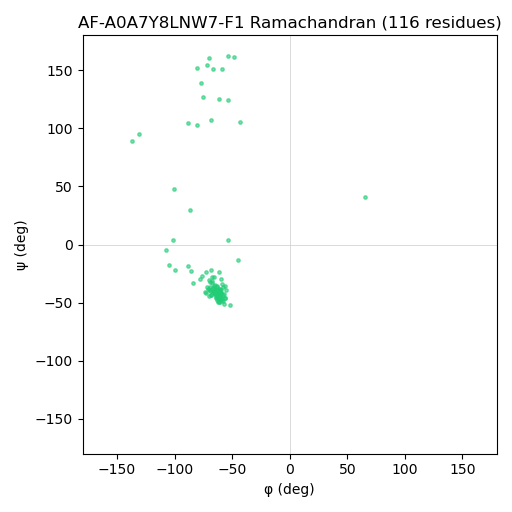-19.861 -4.168 12.606 1.00 97.00 86 LYS A CA 1
ATOM 673 C C . LYS A 1 86 ? -18.358 -4.261 12.374 1.00 97.00 86 LYS A C 1
ATOM 675 O O . LYS A 1 86 ? -17.905 -4.092 11.246 1.00 97.00 86 LYS A O 1
ATOM 680 N N . ILE A 1 87 ? -17.591 -4.593 13.414 1.00 98.06 87 ILE A N 1
ATOM 681 C CA . ILE A 1 87 ? -16.142 -4.810 13.310 1.00 98.06 87 ILE A CA 1
ATOM 682 C C . ILE A 1 87 ? -15.835 -5.915 12.294 1.00 98.06 87 ILE A C 1
ATOM 684 O O . ILE A 1 87 ? -15.009 -5.717 11.404 1.00 98.06 87 ILE A O 1
ATOM 688 N N . ASN A 1 88 ? -16.517 -7.058 12.388 1.00 98.12 88 ASN A N 1
ATOM 689 C CA . ASN A 1 88 ? -16.307 -8.183 11.477 1.00 98.12 88 ASN A CA 1
ATOM 690 C C . ASN A 1 88 ? -16.708 -7.848 10.034 1.00 98.12 88 ASN A C 1
ATOM 692 O O . ASN A 1 88 ? -16.026 -8.269 9.099 1.00 98.12 88 ASN A O 1
ATOM 696 N N . ALA A 1 89 ? -17.797 -7.100 9.836 1.00 97.88 89 ALA A N 1
ATOM 697 C CA . ALA A 1 89 ? -18.211 -6.645 8.511 1.00 97.88 89 ALA A CA 1
ATOM 698 C C . ALA A 1 89 ? -17.146 -5.734 7.881 1.00 97.88 89 ALA A C 1
ATOM 700 O O . ALA A 1 89 ? -16.675 -6.002 6.778 1.00 97.88 89 ALA A O 1
ATOM 701 N N . LEU A 1 90 ? -16.678 -4.733 8.627 1.00 97.94 90 LEU A N 1
ATOM 702 C CA . LEU A 1 90 ? -15.677 -3.787 8.144 1.00 97.94 90 LEU A CA 1
ATOM 703 C C . LEU A 1 90 ? -14.303 -4.439 7.915 1.00 97.94 90 LEU A C 1
ATOM 705 O O . LEU A 1 90 ? -13.583 -4.073 6.987 1.00 97.94 90 LEU A O 1
ATOM 709 N N . GLN A 1 91 ? -13.938 -5.444 8.719 1.00 97.94 91 GLN A N 1
ATOM 710 C CA . GLN A 1 91 ? -12.739 -6.252 8.475 1.00 97.94 91 GLN A CA 1
ATOM 711 C C . GLN A 1 91 ? -12.804 -7.002 7.141 1.00 97.94 91 GLN A C 1
ATOM 713 O O . GLN A 1 91 ? -11.801 -7.031 6.431 1.00 97.94 91 GLN A O 1
ATOM 718 N N . LYS A 1 92 ? -13.961 -7.570 6.771 1.00 98.25 92 LYS A N 1
ATOM 719 C CA . LYS A 1 92 ? -14.132 -8.230 5.465 1.00 98.25 92 LYS A CA 1
ATOM 720 C C . LYS A 1 92 ? -13.928 -7.249 4.318 1.00 98.25 92 LYS A C 1
ATOM 722 O O . LYS A 1 92 ? -13.142 -7.529 3.423 1.00 98.25 92 LYS A O 1
ATOM 727 N N . GLU A 1 93 ? -14.529 -6.066 4.404 1.00 97.88 93 GLU A N 1
ATOM 728 C CA . GLU A 1 93 ? -14.343 -5.026 3.387 1.00 97.88 93 GLU A CA 1
ATOM 729 C C . GLU A 1 93 ? -12.875 -4.583 3.269 1.00 97.88 93 GLU A C 1
ATOM 731 O O . GLU A 1 93 ? -12.367 -4.360 2.171 1.00 97.88 93 GLU A O 1
ATOM 736 N N . ILE A 1 94 ? -12.157 -4.486 4.393 1.00 98.25 94 ILE A N 1
ATOM 737 C CA . ILE A 1 94 ? -10.712 -4.223 4.398 1.00 98.25 94 ILE A CA 1
ATOM 738 C C . ILE A 1 94 ? -9.945 -5.349 3.695 1.00 98.25 94 ILE A C 1
ATOM 740 O O . ILE A 1 94 ? -9.029 -5.054 2.924 1.00 98.25 94 ILE A O 1
ATOM 744 N N . PHE A 1 95 ? -10.289 -6.615 3.944 1.00 97.94 95 PHE A N 1
ATOM 745 C CA . PHE A 1 95 ? -9.641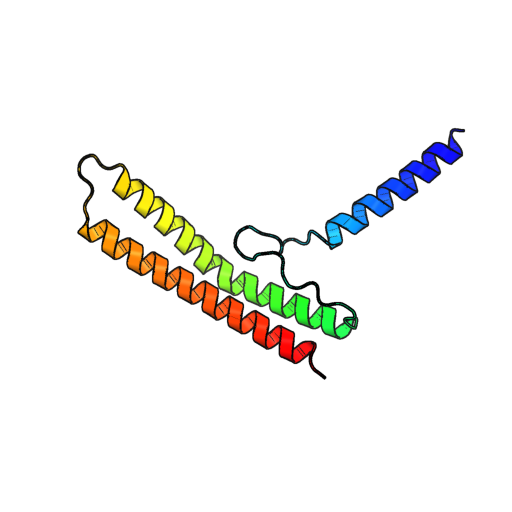 -7.748 3.283 1.00 97.94 95 PHE A CA 1
ATOM 746 C C . PHE A 1 95 ? -9.893 -7.755 1.777 1.00 97.94 95 PHE A C 1
ATOM 748 O O . PHE A 1 95 ? -8.940 -7.945 1.025 1.00 97.94 95 PHE A O 1
ATOM 755 N N . ASP A 1 96 ? -11.107 -7.436 1.332 1.00 98.19 96 ASP A N 1
ATOM 756 C CA . ASP A 1 96 ? -11.429 -7.327 -0.093 1.00 98.19 96 ASP A CA 1
ATOM 757 C C . ASP A 1 96 ? -10.596 -6.231 -0.782 1.00 98.19 96 ASP A C 1
ATOM 759 O O . ASP A 1 96 ? -10.113 -6.406 -1.903 1.00 98.19 96 ASP A O 1
ATOM 763 N N . LEU A 1 97 ? -10.374 -5.092 -0.116 1.00 97.94 97 LEU A N 1
ATOM 764 C CA . LEU A 1 97 ? -9.516 -4.024 -0.645 1.00 97.94 97 LEU A CA 1
ATOM 765 C C . LEU A 1 97 ? -8.037 -4.419 -0.678 1.00 97.94 97 LEU A C 1
ATOM 767 O O . LEU A 1 97 ? -7.332 -4.087 -1.634 1.00 97.94 97 LEU A O 1
ATOM 771 N N . VAL A 1 98 ? -7.555 -5.127 0.345 1.00 95.50 98 VAL A N 1
ATOM 772 C CA . VAL A 1 98 ? -6.182 -5.654 0.371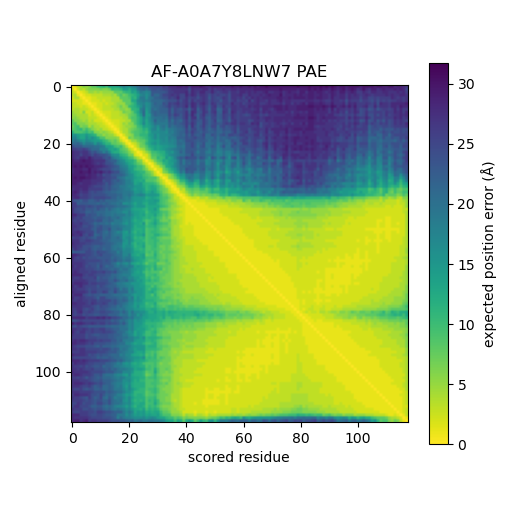 1.00 95.50 98 VAL A CA 1
ATOM 773 C C . VAL A 1 98 ? -5.978 -6.679 -0.744 1.00 95.50 98 VAL A C 1
ATOM 775 O O . VAL A 1 98 ? -4.959 -6.616 -1.432 1.00 95.50 98 VAL A O 1
ATOM 778 N N . ASP A 1 99 ? -6.948 -7.565 -0.971 1.00 97.06 99 ASP A N 1
ATOM 779 C CA . ASP A 1 99 ? -6.902 -8.538 -2.061 1.00 97.06 99 ASP A CA 1
ATOM 780 C C . ASP A 1 99 ? -6.835 -7.839 -3.425 1.00 97.06 99 ASP A C 1
ATOM 782 O O . ASP A 1 99 ? -5.937 -8.117 -4.220 1.00 97.06 99 ASP A O 1
ATOM 786 N N . LYS A 1 100 ? -7.678 -6.825 -3.661 1.00 95.75 100 LYS A N 1
ATOM 787 C CA . LYS A 1 100 ? -7.614 -6.007 -4.887 1.00 95.75 100 LYS A CA 1
ATOM 788 C C . LYS A 1 100 ? -6.234 -5.378 -5.098 1.00 95.75 100 LYS A C 1
ATOM 790 O O . LYS A 1 100 ? -5.692 -5.456 -6.201 1.00 95.75 100 LYS A O 1
ATOM 795 N N . LEU A 1 101 ? -5.630 -4.789 -4.061 1.00 94.50 101 LEU A N 1
ATOM 796 C CA . LEU A 1 101 ? -4.270 -4.236 -4.154 1.00 94.50 101 LEU A CA 1
ATOM 797 C C . LEU A 1 101 ? -3.234 -5.314 -4.493 1.00 94.50 101 LEU A C 1
ATOM 799 O O . LEU A 1 101 ? -2.336 -5.078 -5.307 1.00 94.50 101 LEU A O 1
ATOM 803 N N . GLN A 1 102 ? -3.353 -6.501 -3.898 1.00 91.50 102 GLN A N 1
ATOM 804 C CA . GLN A 1 102 ? -2.448 -7.615 -4.161 1.00 91.50 102 GLN A CA 1
ATOM 805 C C . GLN A 1 102 ? -2.592 -8.135 -5.598 1.00 91.50 102 GLN A C 1
ATOM 807 O O . GLN A 1 102 ? -1.581 -8.396 -6.255 1.00 91.50 102 GLN A O 1
ATOM 812 N N . GLN A 1 103 ? -3.816 -8.235 -6.118 1.00 94.81 103 GLN A N 1
ATOM 813 C CA . GLN A 1 103 ? -4.073 -8.622 -7.505 1.00 94.81 103 GLN A CA 1
ATOM 814 C C . GLN A 1 103 ? -3.445 -7.631 -8.492 1.00 94.81 103 GLN A C 1
ATOM 816 O O . GLN A 1 103 ? -2.754 -8.050 -9.419 1.00 94.81 103 GLN A O 1
ATOM 821 N N . GLU A 1 104 ? -3.624 -6.325 -8.282 1.00 93.69 104 GLU A N 1
ATOM 822 C CA . GLU A 1 104 ? -3.005 -5.299 -9.133 1.00 93.69 104 GLU A CA 1
ATOM 823 C C . GLU A 1 104 ? -1.473 -5.335 -9.042 1.00 93.69 104 GLU A C 1
ATOM 825 O O . GLU A 1 104 ? -0.784 -5.258 -10.056 1.00 93.69 104 GLU A O 1
ATOM 830 N N . SER A 1 105 ? -0.921 -5.567 -7.848 1.00 87.69 105 SER A N 1
ATOM 831 C CA . SER A 1 105 ? 0.527 -5.737 -7.662 1.00 87.69 105 SER A CA 1
ATOM 832 C C . SER A 1 105 ? 1.076 -6.933 -8.444 1.00 87.69 105 SER A C 1
ATOM 834 O O . SER A 1 105 ? 2.162 -6.867 -9.021 1.00 87.69 105 SER A O 1
ATOM 836 N N . THR A 1 106 ? 0.343 -8.048 -8.455 1.00 88.94 106 THR A N 1
ATOM 837 C CA . THR A 1 106 ? 0.703 -9.248 -9.221 1.00 88.94 106 THR A CA 1
ATOM 838 C C . THR A 1 106 ? 0.642 -8.981 -10.722 1.00 88.94 106 THR A C 1
ATOM 840 O O . THR A 1 106 ? 1.558 -9.385 -11.438 1.00 88.94 106 THR A O 1
ATOM 843 N N . LYS A 1 107 ? -0.374 -8.245 -11.195 1.00 93.25 107 LYS A N 1
ATOM 844 C CA . LYS A 1 107 ? -0.483 -7.828 -12.603 1.00 93.25 107 LYS A CA 1
ATOM 845 C C . LYS A 1 107 ? 0.704 -6.963 -13.023 1.00 93.25 107 LYS A C 1
ATOM 847 O O . LYS A 1 107 ? 1.372 -7.309 -13.991 1.00 93.25 107 LYS A O 1
ATOM 852 N N . LEU A 1 108 ? 1.045 -5.930 -12.244 1.00 91.25 108 LEU A N 1
ATOM 853 C CA . LEU A 1 108 ? 2.206 -5.080 -12.526 1.00 91.25 108 LEU A CA 1
ATOM 854 C C . LEU A 1 108 ? 3.499 -5.901 -12.627 1.00 91.25 108 LEU A C 1
ATOM 856 O O . LEU A 1 108 ? 4.275 -5.715 -13.561 1.00 91.25 108 LEU A O 1
ATOM 860 N N . ARG A 1 109 ? 3.736 -6.832 -11.691 1.00 86.38 109 ARG A N 1
ATOM 861 C CA . ARG A 1 109 ? 4.914 -7.715 -11.745 1.00 86.38 109 ARG A CA 1
ATOM 862 C C . ARG A 1 109 ? 4.931 -8.559 -13.017 1.00 86.38 109 ARG A C 1
ATOM 864 O O . ARG A 1 109 ? 5.973 -8.645 -13.659 1.00 86.38 109 ARG A O 1
ATOM 871 N N . ALA A 1 110 ? 3.799 -9.156 -13.386 1.00 89.56 110 ALA A N 1
ATOM 872 C CA . ALA A 1 110 ? 3.687 -9.949 -14.606 1.00 89.56 110 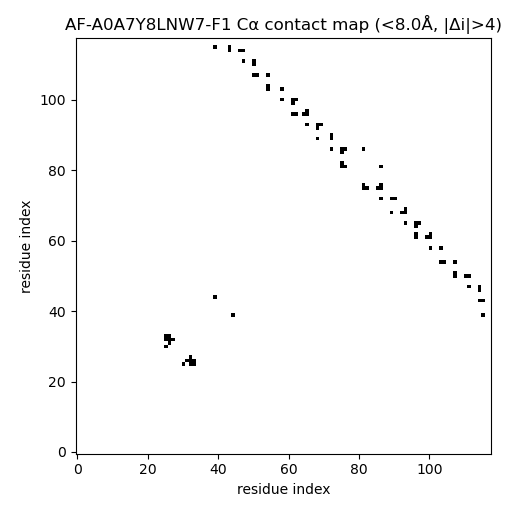ALA A CA 1
ATOM 873 C C . ALA A 1 110 ? 3.954 -9.108 -15.865 1.00 89.56 110 ALA A C 1
ATOM 875 O O . ALA A 1 110 ? 4.647 -9.566 -16.770 1.00 89.56 110 ALA A O 1
ATOM 876 N N . ASP A 1 111 ? 3.460 -7.872 -15.916 1.00 90.81 111 ASP A N 1
ATOM 877 C CA . ASP A 1 111 ? 3.673 -6.984 -17.059 1.00 90.81 111 ASP A CA 1
ATOM 878 C C . ASP A 1 111 ? 5.115 -6.473 -17.144 1.00 90.81 111 ASP A C 1
ATOM 880 O O . ASP A 1 111 ? 5.674 -6.416 -18.237 1.00 90.81 111 ASP A O 1
ATOM 884 N N . ILE A 1 112 ? 5.764 -6.195 -16.010 1.00 88.12 112 ILE A N 1
ATOM 885 C CA . ILE A 1 112 ? 7.202 -5.888 -15.974 1.00 88.12 112 ILE A CA 1
ATOM 886 C C . ILE A 1 112 ? 8.021 -7.086 -16.469 1.00 88.12 112 ILE A C 1
ATOM 888 O O . ILE A 1 112 ? 8.936 -6.896 -17.269 1.00 88.12 112 ILE A O 1
ATOM 892 N N . LEU A 1 113 ? 7.682 -8.313 -16.051 1.00 87.19 113 LEU A N 1
ATOM 893 C CA . LEU A 1 113 ? 8.365 -9.526 -16.517 1.00 87.19 113 LEU A CA 1
ATOM 894 C C . LEU A 1 113 ? 8.305 -9.657 -18.045 1.00 87.19 113 LEU A C 1
ATOM 896 O O . LEU A 1 113 ? 9.334 -9.891 -18.666 1.00 87.19 113 LEU A O 1
ATOM 900 N N . LYS A 1 114 ? 7.153 -9.387 -18.671 1.00 90.25 114 LYS A N 1
ATOM 901 C CA . LYS A 1 114 ? 7.018 -9.388 -20.143 1.00 90.25 114 LYS A CA 1
ATOM 902 C C . LYS A 1 114 ? 7.905 -8.358 -20.854 1.00 90.25 114 LYS A C 1
ATOM 904 O O . LYS A 1 114 ? 8.161 -8.508 -22.041 1.00 90.25 114 LYS A O 1
ATOM 909 N N . VAL A 1 115 ? 8.324 -7.289 -20.173 1.00 88.19 115 VAL A N 1
ATOM 910 C CA . VAL A 1 115 ? 9.197 -6.253 -20.755 1.00 88.19 115 VAL A CA 1
ATOM 911 C C . VAL A 1 115 ? 10.674 -6.644 -20.669 1.00 88.19 115 VAL A C 1
ATOM 913 O O . VAL A 1 115 ? 11.461 -6.257 -21.535 1.00 88.19 115 VAL A O 1
ATOM 916 N N . ILE A 1 116 ? 11.061 -7.368 -19.618 1.00 84.19 116 ILE A N 1
ATOM 917 C CA . ILE A 1 116 ? 12.465 -7.694 -19.323 1.00 84.19 116 ILE A CA 1
ATOM 918 C C . ILE A 1 116 ? 12.863 -9.100 -19.769 1.00 84.19 116 ILE A C 1
ATOM 920 O O . ILE A 1 116 ? 14.051 -9.362 -19.944 1.00 84.19 116 ILE A O 1
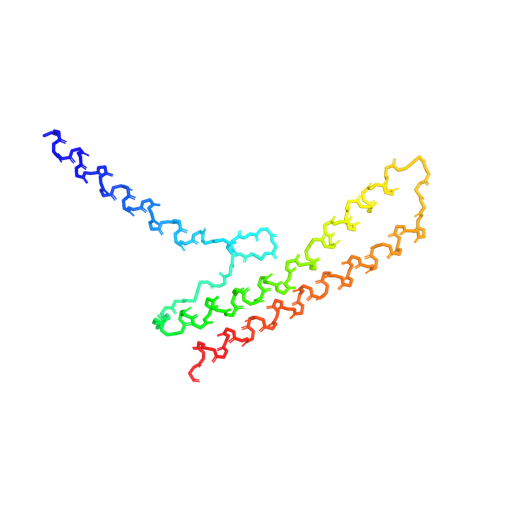ATOM 924 N N . SER A 1 117 ? 11.894 -9.999 -19.940 1.00 77.81 117 SER A N 1
ATOM 925 C CA . SER A 1 117 ? 12.114 -11.312 -20.533 1.00 77.81 117 SER A CA 1
ATOM 926 C C . SER A 1 117 ? 12.275 -11.172 -22.056 1.00 77.81 117 SER A C 1
ATOM 928 O O . SER A 1 117 ? 11.423 -10.530 -22.674 1.00 77.81 117 SER A O 1
ATOM 930 N N . PRO A 1 118 ? 13.361 -11.709 -22.646 1.00 58.81 118 PRO A N 1
ATOM 931 C CA . PRO A 1 118 ? 13.574 -11.733 -24.094 1.00 58.81 118 PRO A CA 1
ATOM 932 C C . PRO A 1 118 ? 12.587 -12.646 -24.831 1.00 58.81 118 PRO A C 1
ATOM 934 O O . PRO A 1 118 ? 12.105 -13.626 -24.215 1.00 58.81 118 PRO A O 1
#

Solvent-accessible surface area (backbone atoms only — not comparable to full-atom values): 6912 Å² total; per-residue (Å²): 108,74,69,57,53,54,50,52,51,52,53,52,54,54,56,59,53,58,53,50,70,77,58,40,98,61,65,40,101,88,42,67,79,63,84,85,74,80,90,68,50,75,67,48,48,53,52,46,52,52,54,51,52,57,47,46,68,65,43,49,61,51,52,53,51,43,50,52,52,51,52,53,50,55,51,47,70,70,43,98,74,58,56,65,70,61,48,55,52,53,50,50,57,44,49,56,43,51,50,53,53,51,53,52,53,52,49,53,51,54,55,46,45,66,61,72,54,132

Mean predicted aligned error: 11.79 Å

Foldseek 3Di:
DVVVVVVVVVVVVVVVVVVVVLVDPQCDPLHHNPPPDPDDDPVLVVQLVVLVVVLCVVLVVLVVVLVVLVVVLVVLVPDPDRDPVVNVVSVVVNVVSVVVNVVSVVVSVVVSCVSPPD

Sequence (118 aa):
MRKIIVMMSLVLAVALMASVAMAGPWSGRFYGVGPVIPNLTPEQSKKILALQQAHLEKVTPIQQELYSKKLELRRLWIEQNPDQAKINALQKEIFDLVDKLQQESTKLRADILKVISP

Nearest PDB structures (foldseek):
  3lay-assembly1_J  TM=8.660E-01  e=4.301E-03  Salmonella enterica subsp. enterica serovar Typhimurium
  3lay-assembly1_G  TM=8.924E-01  e=8.905E-03  Salmonella enterica subsp. enterica serovar Typhimurium
  2y3d-assembly1_A  TM=8.394E-01  e=1.140E+00  Cupriavidus metallidurans CH34
  7n6g-assembly1_3I  TM=6.880E-01  e=9.503E-01  Chlamydomonas reinhardtii
  7n6g-assembly1_3H  TM=6.783E-01  e=2.091E+00  Chlamydomonas reinhardtii

pLDDT: mean 79.23, std 20.39, range [37.03, 98.25]